Protein AF-A0A8S0ZBP9-F1 (afdb_monomer)

Structure (mmCIF, N/CA/C/O backbone):
data_AF-A0A8S0ZBP9-F1
#
_entry.id   AF-A0A8S0ZBP9-F1
#
loop_
_atom_site.group_PDB
_atom_si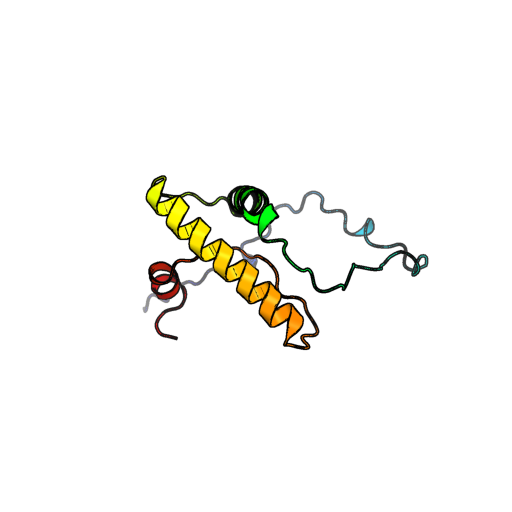te.id
_atom_site.type_symbol
_atom_site.label_atom_id
_atom_site.label_alt_id
_atom_site.label_comp_id
_atom_site.label_asym_id
_atom_site.label_entity_id
_atom_site.label_seq_id
_atom_site.pdbx_PDB_ins_code
_atom_site.Cartn_x
_atom_site.Cartn_y
_atom_site.Cartn_z
_atom_site.occupancy
_atom_site.B_iso_or_equiv
_atom_site.auth_seq_id
_atom_site.auth_comp_id
_atom_site.auth_asym_id
_atom_site.auth_atom_id
_atom_site.pdbx_PDB_model_num
ATOM 1 N N . MET A 1 1 ? 29.729 -7.187 34.197 1.00 35.47 1 MET A N 1
ATOM 2 C CA . MET A 1 1 ? 29.272 -8.089 33.119 1.00 35.47 1 MET A CA 1
ATOM 3 C C . MET A 1 1 ? 28.125 -7.381 32.412 1.00 35.47 1 MET A C 1
ATOM 5 O O . MET A 1 1 ? 27.096 -7.156 33.034 1.00 35.47 1 MET A O 1
ATOM 9 N N . GLN A 1 2 ? 28.375 -6.878 31.203 1.00 35.66 2 GLN A N 1
ATOM 10 C CA . GLN A 1 2 ? 27.464 -6.027 30.429 1.00 35.66 2 GLN A CA 1
ATOM 11 C C . GLN A 1 2 ? 26.447 -6.911 29.687 1.00 35.66 2 GLN A C 1
ATOM 13 O O . GLN A 1 2 ? 26.853 -7.873 29.039 1.00 35.66 2 GLN A O 1
ATOM 18 N N . LEU A 1 3 ? 25.153 -6.594 29.768 1.00 33.72 3 LEU A N 1
ATOM 19 C CA . LEU A 1 3 ? 24.116 -7.219 28.941 1.00 33.72 3 LEU A CA 1
ATOM 20 C C . LEU A 1 3 ? 24.163 -6.592 27.541 1.00 33.72 3 LEU A C 1
ATOM 22 O O . LEU A 1 3 ? 23.991 -5.381 27.405 1.00 33.72 3 LEU A O 1
ATOM 26 N N . ALA A 1 4 ? 24.426 -7.409 26.520 1.00 35.19 4 ALA A N 1
ATOM 27 C CA . ALA A 1 4 ? 24.406 -7.010 25.118 1.00 35.19 4 ALA A CA 1
ATOM 28 C C . ALA A 1 4 ? 23.084 -7.436 24.463 1.00 35.19 4 ALA A C 1
ATOM 30 O O . ALA A 1 4 ? 22.626 -8.566 24.620 1.00 35.19 4 ALA A O 1
ATOM 31 N N . SER A 1 5 ? 22.500 -6.480 23.745 1.00 47.38 5 SER A N 1
ATOM 32 C CA . SER A 1 5 ? 21.328 -6.581 22.877 1.00 47.38 5 SER A CA 1
ATOM 33 C C . SER A 1 5 ? 21.454 -7.739 21.877 1.00 47.38 5 SER A C 1
ATOM 35 O O . SER A 1 5 ? 22.423 -7.792 21.122 1.00 47.38 5 SER A O 1
ATOM 37 N N . GLY A 1 6 ? 20.490 -8.663 21.870 1.00 35.94 6 GLY A N 1
ATOM 38 C CA . GLY A 1 6 ? 20.448 -9.795 20.944 1.00 35.94 6 GLY A CA 1
ATOM 39 C C . GLY A 1 6 ? 19.503 -9.527 19.778 1.00 35.94 6 GLY A C 1
ATOM 40 O O . GLY A 1 6 ? 18.298 -9.727 19.901 1.00 35.94 6 GLY A O 1
ATOM 41 N N . TYR A 1 7 ? 20.054 -9.085 18.649 1.00 38.41 7 TYR A N 1
ATOM 42 C CA . TYR A 1 7 ? 19.399 -9.220 17.349 1.00 38.41 7 TYR A CA 1
ATOM 43 C C . TYR A 1 7 ? 19.300 -10.715 16.995 1.00 38.41 7 TYR A C 1
ATOM 45 O O . TYR A 1 7 ? 20.294 -11.433 17.105 1.00 38.41 7 TYR A O 1
ATOM 53 N N . LEU A 1 8 ? 18.116 -11.174 16.576 1.00 36.25 8 LEU A N 1
ATOM 54 C CA . LEU A 1 8 ? 17.904 -12.518 16.023 1.00 36.25 8 LEU A CA 1
ATOM 55 C C . LEU A 1 8 ? 18.697 -12.665 14.718 1.00 36.25 8 LEU A C 1
ATOM 57 O O . LEU A 1 8 ? 18.567 -11.835 13.815 1.00 36.25 8 LEU A O 1
ATOM 61 N N . LEU A 1 9 ? 19.521 -13.710 14.628 1.00 37.59 9 LEU A N 1
ATOM 62 C CA . LEU A 1 9 ? 20.286 -14.026 13.427 1.00 37.59 9 LEU A CA 1
ATOM 63 C C . LEU A 1 9 ? 19.433 -14.875 12.466 1.00 37.59 9 LEU A C 1
ATOM 65 O O . LEU A 1 9 ? 18.619 -15.682 12.913 1.00 37.59 9 LEU A O 1
ATOM 69 N N . PRO A 1 10 ? 19.647 -14.767 11.140 1.00 43.19 10 PRO A N 1
ATOM 70 C CA . PRO A 1 10 ? 18.905 -15.529 10.124 1.00 43.19 10 PRO A CA 1
ATOM 71 C C . PRO A 1 10 ? 18.973 -17.061 10.258 1.00 43.19 10 PRO A C 1
ATOM 73 O O . PRO A 1 10 ? 18.230 -17.771 9.586 1.00 43.19 10 PRO A O 1
ATOM 76 N N . SER A 1 11 ? 19.854 -17.585 11.111 1.00 44.12 11 SER A N 1
ATOM 77 C CA . SER A 1 11 ? 20.014 -19.016 11.379 1.00 44.12 11 SER A CA 1
ATOM 78 C C . SER A 1 11 ? 18.872 -19.638 12.184 1.00 44.12 11 SER A C 1
ATOM 80 O O . SER A 1 11 ? 18.753 -20.860 12.208 1.00 44.12 11 SER A O 1
ATOM 82 N N . ASP A 1 12 ? 18.017 -18.832 12.818 1.00 42.00 12 ASP A N 1
ATOM 83 C CA . ASP A 1 12 ? 16.948 -19.332 13.695 1.00 42.00 12 ASP A CA 1
ATOM 84 C C . ASP A 1 12 ? 15.684 -19.779 12.930 1.00 42.00 12 ASP A C 1
ATOM 86 O O . ASP A 1 12 ? 14.669 -20.131 13.530 1.00 42.00 12 ASP A O 1
ATOM 90 N N . LEU A 1 13 ? 15.744 -19.801 11.593 1.00 46.59 13 LEU A N 1
ATOM 91 C CA . LEU A 1 13 ? 14.611 -20.037 10.693 1.00 46.59 13 LEU A CA 1
ATOM 92 C C . LEU A 1 13 ? 14.667 -21.380 9.949 1.00 46.59 13 LEU A C 1
ATOM 94 O O . LEU A 1 13 ? 14.104 -21.503 8.864 1.00 46.59 13 LEU A O 1
ATOM 98 N N . HIS A 1 14 ? 15.323 -22.403 10.502 1.00 49.03 14 HIS A N 1
ATOM 99 C CA . HIS A 1 14 ? 15.310 -23.746 9.910 1.00 49.03 14 HIS A CA 1
ATOM 100 C C . HIS A 1 14 ? 15.037 -24.845 10.941 1.00 49.03 14 HIS A C 1
ATOM 102 O O . HIS A 1 14 ? 15.955 -25.405 11.539 1.00 49.03 14 HIS A O 1
ATOM 108 N N . LYS A 1 15 ? 13.755 -25.210 11.078 1.00 43.00 15 LYS A N 1
ATOM 109 C CA . LYS A 1 15 ? 13.333 -26.592 11.340 1.00 43.00 15 LYS A CA 1
ATOM 110 C C . LYS A 1 15 ? 12.111 -26.924 10.472 1.00 43.00 15 LYS A C 1
ATOM 112 O O . LYS A 1 15 ? 11.094 -26.248 10.562 1.00 43.00 15 LYS A O 1
ATOM 117 N N . ASP A 1 16 ? 12.304 -27.963 9.658 1.00 38.38 16 ASP A N 1
ATOM 118 C CA . ASP A 1 16 ? 11.440 -28.618 8.659 1.00 38.38 16 ASP A CA 1
ATOM 119 C C . ASP A 1 16 ? 11.067 -27.873 7.355 1.00 38.38 16 ASP A C 1
ATOM 121 O O . ASP A 1 16 ? 9.993 -27.279 7.246 1.00 38.38 16 ASP A O 1
ATOM 125 N N . PRO A 1 17 ? 11.906 -27.996 6.301 1.00 42.81 17 PRO A N 1
ATOM 126 C CA . PRO A 1 17 ? 11.550 -27.710 4.915 1.00 42.81 17 PRO A CA 1
ATOM 127 C C . PRO A 1 17 ? 10.919 -28.956 4.266 1.00 42.81 17 PRO A C 1
ATOM 129 O O . PRO A 1 17 ? 11.560 -29.704 3.531 1.00 42.81 17 PRO A O 1
ATOM 132 N N . GLY A 1 18 ? 9.645 -29.200 4.560 1.00 39.47 18 GLY A N 1
ATOM 133 C CA . GLY A 1 18 ? 8.838 -30.184 3.842 1.00 39.47 18 GLY A CA 1
ATOM 134 C C . GLY A 1 18 ? 8.158 -29.558 2.624 1.00 39.47 18 GLY A C 1
ATOM 135 O O . GLY A 1 18 ? 7.116 -28.931 2.780 1.00 39.47 18 GLY A O 1
ATOM 136 N N . ALA A 1 19 ? 8.733 -29.798 1.440 1.00 39.53 19 ALA A N 1
ATOM 137 C CA . ALA A 1 19 ? 8.152 -29.641 0.098 1.00 39.53 19 ALA A CA 1
ATOM 138 C C . ALA A 1 19 ? 7.980 -28.214 -0.468 1.00 39.53 19 ALA A C 1
ATOM 140 O O . ALA A 1 19 ? 6.867 -27.750 -0.706 1.00 39.53 19 ALA A O 1
ATOM 141 N N . TYR A 1 20 ? 9.093 -27.573 -0.829 1.00 41.44 20 TYR A N 1
ATOM 142 C CA . TYR A 1 20 ? 9.131 -26.872 -2.117 1.00 41.44 20 TYR A CA 1
ATOM 143 C C . TYR A 1 20 ? 10.037 -27.686 -3.033 1.00 41.44 20 TYR A C 1
ATOM 145 O O . TYR A 1 20 ? 11.234 -27.806 -2.774 1.00 41.44 20 TYR A O 1
ATOM 153 N N . ASP A 1 21 ? 9.435 -28.319 -4.034 1.00 39.84 21 ASP A N 1
ATOM 154 C CA . ASP A 1 21 ? 10.153 -29.059 -5.061 1.00 39.84 21 ASP A CA 1
ATOM 155 C C . ASP A 1 21 ? 10.862 -28.053 -5.978 1.00 39.84 21 ASP A C 1
ATOM 157 O O . ASP A 1 21 ? 10.232 -27.359 -6.775 1.00 39.84 21 ASP A O 1
ATOM 161 N N . TYR A 1 22 ? 12.172 -27.903 -5.786 1.00 42.97 22 TYR A N 1
ATOM 162 C CA . TYR A 1 22 ? 13.019 -27.027 -6.595 1.00 42.97 22 TYR A CA 1
ATOM 163 C C . TYR A 1 22 ? 13.425 -27.666 -7.940 1.00 42.97 22 TYR A C 1
ATOM 165 O O . TYR A 1 22 ? 14.150 -27.036 -8.706 1.00 42.97 22 TYR A O 1
ATOM 173 N N . GLU A 1 23 ? 12.969 -28.883 -8.252 1.00 38.78 23 GLU A N 1
ATOM 174 C CA . GLU A 1 23 ? 13.231 -29.556 -9.535 1.00 38.78 23 GLU A CA 1
ATOM 175 C C . GLU A 1 23 ? 12.093 -29.350 -10.555 1.00 38.78 23 GLU A C 1
ATOM 177 O O . GLU A 1 23 ? 12.249 -29.679 -11.728 1.00 38.78 23 GLU A O 1
ATOM 182 N N . ASP A 1 24 ? 10.983 -28.710 -10.164 1.00 43.28 24 ASP A N 1
ATOM 183 C CA . ASP A 1 24 ? 9.958 -28.220 -11.107 1.00 43.28 24 ASP A CA 1
ATOM 184 C C . ASP A 1 24 ? 10.408 -26.927 -11.834 1.00 43.28 24 ASP A C 1
ATOM 186 O O . ASP A 1 24 ? 9.720 -26.395 -12.711 1.00 43.28 24 ASP A O 1
ATOM 190 N N . PHE A 1 25 ? 11.600 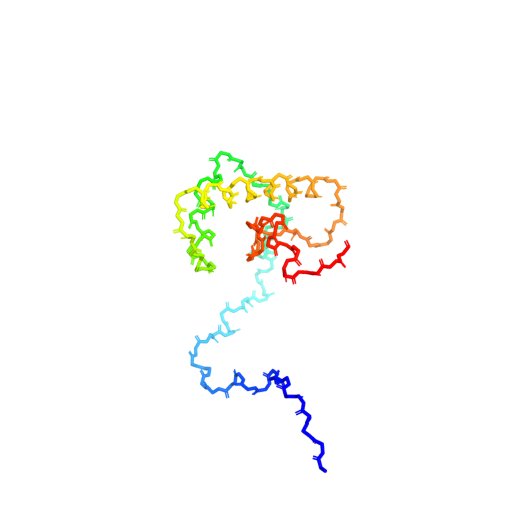-26.412 -11.501 1.00 44.06 25 PHE A N 1
ATOM 191 C CA . PHE A 1 25 ? 12.234 -25.309 -12.211 1.00 44.06 25 PHE A CA 1
ATOM 192 C C . PHE A 1 25 ? 12.976 -25.808 -13.459 1.00 44.06 25 PHE A C 1
ATOM 194 O O . PHE A 1 25 ? 14.125 -26.229 -13.412 1.00 44.06 25 PHE A O 1
ATOM 201 N N . VAL A 1 26 ? 12.316 -25.597 -14.599 1.00 43.34 26 VAL A N 1
ATOM 202 C CA . VAL A 1 26 ? 12.918 -25.299 -15.908 1.00 43.34 26 VAL A CA 1
ATOM 203 C C . VAL A 1 26 ? 13.725 -26.441 -16.541 1.00 43.34 26 VAL A C 1
ATOM 205 O O . VAL A 1 26 ? 14.929 -26.597 -16.352 1.00 43.34 26 VAL A O 1
ATOM 208 N N . ASN A 1 27 ? 13.077 -27.153 -17.466 1.00 40.94 27 ASN A N 1
ATOM 209 C CA . ASN A 1 27 ? 13.784 -27.865 -18.525 1.00 40.94 27 ASN A CA 1
ATOM 210 C C . ASN A 1 27 ? 14.537 -26.842 -19.398 1.00 40.94 27 ASN A C 1
ATOM 212 O O . ASN A 1 27 ? 13.962 -26.182 -20.261 1.00 40.94 27 ASN A O 1
ATOM 216 N N . ILE A 1 28 ? 15.840 -26.725 -19.155 1.00 45.28 28 ILE A N 1
ATOM 217 C CA . ILE A 1 28 ? 16.780 -25.751 -19.740 1.00 45.28 28 ILE A CA 1
ATOM 218 C C . ILE A 1 28 ? 16.937 -25.865 -21.271 1.00 45.28 28 ILE A C 1
ATOM 220 O O . ILE A 1 28 ? 17.645 -25.068 -21.881 1.00 45.28 28 ILE A O 1
ATOM 224 N N . ASN A 1 29 ? 16.275 -26.841 -21.902 1.00 49.50 29 ASN A N 1
ATOM 225 C CA . ASN A 1 29 ? 16.273 -27.035 -23.352 1.00 49.50 29 ASN A CA 1
ATOM 226 C C . ASN A 1 29 ? 15.000 -26.520 -24.047 1.00 49.50 29 ASN A C 1
ATOM 228 O O . ASN A 1 29 ? 14.939 -26.565 -25.273 1.00 49.50 29 ASN A O 1
ATOM 232 N N . ASP A 1 30 ? 14.016 -25.999 -23.306 1.00 50.12 30 ASP A N 1
ATOM 233 C CA . ASP A 1 30 ? 12.888 -25.243 -23.868 1.00 50.12 30 ASP A CA 1
ATOM 234 C C . ASP A 1 30 ? 13.042 -23.745 -23.563 1.00 50.12 30 ASP A C 1
ATOM 236 O O . ASP A 1 30 ? 12.226 -23.098 -22.905 1.00 50.12 30 ASP A O 1
ATOM 240 N N . ALA A 1 31 ? 14.137 -23.171 -24.064 1.00 46.50 31 ALA A N 1
ATOM 241 C CA . ALA A 1 31 ? 14.429 -21.739 -24.000 1.00 46.50 31 ALA A CA 1
ATOM 242 C C . ALA A 1 31 ? 13.458 -20.872 -24.837 1.00 46.50 31 ALA A C 1
ATOM 244 O O . ALA A 1 31 ? 13.741 -19.702 -25.081 1.00 46.50 31 ALA A O 1
ATOM 245 N N . SER A 1 32 ? 12.332 -21.432 -25.299 1.00 46.78 32 SER A N 1
ATOM 246 C CA . SER A 1 32 ? 11.297 -20.716 -26.048 1.00 46.78 32 SER A CA 1
ATOM 247 C C . SER A 1 32 ? 10.093 -20.292 -25.195 1.00 46.78 32 SER A C 1
ATOM 249 O O . SER A 1 32 ? 9.261 -19.534 -25.683 1.00 46.78 32 SER A O 1
ATOM 251 N N . ASN A 1 33 ? 10.021 -20.712 -23.920 1.00 48.66 33 ASN A N 1
ATOM 252 C CA . ASN A 1 33 ? 8.899 -20.404 -23.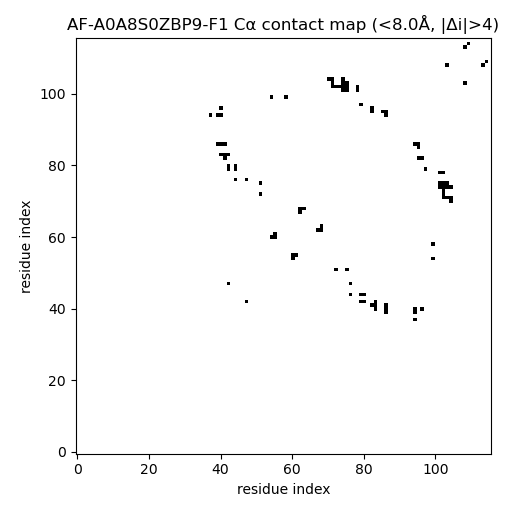017 1.00 48.66 33 ASN A CA 1
ATOM 253 C C . ASN A 1 33 ? 9.273 -19.708 -21.693 1.00 48.66 33 ASN A C 1
ATOM 255 O O . ASN A 1 33 ? 8.400 -19.501 -20.853 1.00 48.66 33 ASN A O 1
ATOM 259 N N . VAL A 1 34 ? 10.528 -19.284 -21.499 1.00 49.06 34 VAL A N 1
ATOM 260 C CA . VAL A 1 34 ? 10.910 -18.384 -20.387 1.00 49.06 34 VAL A CA 1
ATOM 261 C C . VAL A 1 34 ? 10.949 -16.940 -20.884 1.00 49.06 34 VAL A C 1
ATOM 263 O O . VAL A 1 34 ? 11.939 -16.230 -20.748 1.00 49.06 34 VAL A O 1
ATOM 266 N N . GLU A 1 35 ? 9.853 -16.482 -21.479 1.00 48.94 35 GLU A N 1
ATOM 267 C CA . GLU A 1 35 ? 9.543 -15.058 -21.411 1.00 48.94 35 GLU A CA 1
ATOM 268 C C . GLU A 1 35 ? 8.856 -14.844 -20.060 1.00 48.94 35 GLU A C 1
ATOM 270 O O . GLU A 1 35 ? 7.632 -14.758 -19.970 1.00 48.94 35 GLU A O 1
ATOM 275 N N . GLU A 1 36 ? 9.642 -14.795 -18.972 1.00 50.69 36 GLU A N 1
ATOM 276 C CA . GLU A 1 36 ? 9.200 -13.996 -17.830 1.00 50.69 36 GLU A CA 1
ATOM 277 C C . GLU A 1 36 ? 8.911 -12.627 -18.431 1.00 50.69 36 GLU A C 1
ATOM 279 O O . GLU A 1 36 ? 9.796 -12.010 -19.023 1.00 50.69 36 GLU A O 1
ATOM 284 N N . ASP A 1 37 ? 7.634 -12.257 -18.432 1.00 46.38 37 ASP A N 1
ATOM 285 C CA . ASP A 1 37 ? 7.114 -11.100 -19.134 1.00 46.38 37 ASP A CA 1
ATOM 286 C C . ASP A 1 37 ? 7.745 -9.837 -18.533 1.00 46.38 37 ASP A C 1
ATOM 288 O O . ASP A 1 37 ? 7.193 -9.177 -17.657 1.00 46.38 37 ASP A O 1
ATOM 292 N N . THR A 1 38 ? 8.950 -9.514 -18.998 1.00 47.12 38 THR A N 1
ATOM 293 C CA . THR A 1 38 ? 9.749 -8.344 -18.626 1.00 47.12 38 THR A CA 1
ATOM 294 C C . THR A 1 38 ? 9.101 -7.049 -19.118 1.00 47.12 38 THR A C 1
ATOM 296 O O . THR A 1 38 ? 9.680 -5.966 -18.981 1.00 47.12 38 THR A O 1
ATOM 299 N N . ARG A 1 39 ? 7.874 -7.106 -19.663 1.00 52.81 39 ARG A N 1
ATOM 300 C CA . ARG A 1 39 ? 7.079 -5.916 -19.934 1.00 52.81 39 ARG A CA 1
ATOM 301 C C . ARG A 1 39 ? 6.715 -5.270 -18.607 1.00 52.81 39 ARG A C 1
ATOM 303 O O . ARG A 1 39 ? 5.839 -5.718 -17.876 1.00 52.81 39 ARG A O 1
ATOM 310 N N . LYS A 1 40 ? 7.402 -4.159 -18.352 1.00 61.09 40 LYS A N 1
ATOM 311 C CA . LYS A 1 40 ? 7.089 -3.116 -17.373 1.00 61.09 40 LYS A CA 1
ATOM 312 C C . LYS A 1 40 ? 5.600 -3.101 -17.017 1.00 61.09 40 LYS A C 1
ATOM 314 O O . LYS A 1 40 ? 4.755 -2.692 -17.820 1.00 61.09 40 LYS A O 1
ATOM 319 N N . GLN A 1 41 ? 5.278 -3.632 -15.841 1.00 68.19 41 GLN A N 1
ATOM 320 C CA . GLN A 1 41 ? 3.900 -3.906 -15.467 1.00 68.19 41 GLN A CA 1
ATOM 321 C C . GLN A 1 41 ? 3.176 -2.595 -15.159 1.00 68.19 41 GLN A C 1
ATOM 323 O O . GLN A 1 41 ? 3.315 -2.017 -14.086 1.00 68.19 41 GLN A O 1
ATOM 328 N N . MET A 1 42 ? 2.343 -2.134 -16.092 1.00 81.88 42 MET A N 1
ATOM 329 C CA . MET A 1 42 ? 1.500 -0.964 -15.862 1.00 81.88 42 MET A CA 1
ATOM 330 C C . MET A 1 42 ? 0.228 -1.347 -15.105 1.00 81.88 42 MET A C 1
ATOM 332 O O . MET A 1 42 ? -0.628 -2.079 -15.608 1.00 81.88 42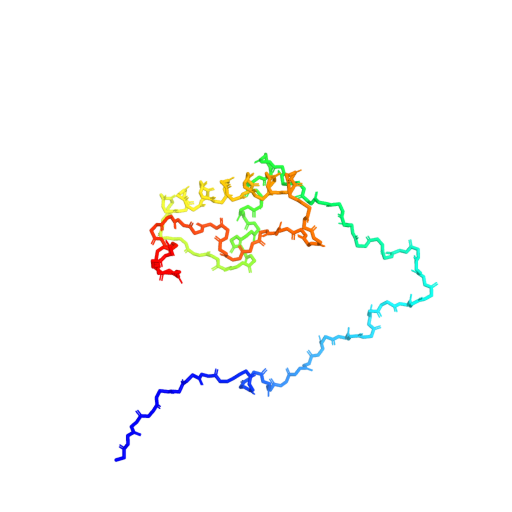 MET A O 1
ATOM 336 N N . TYR A 1 43 ? 0.053 -0.789 -13.910 1.00 89.88 43 TYR A N 1
ATOM 337 C CA . TYR A 1 43 ? -1.170 -0.952 -13.134 1.00 89.88 43 TYR A CA 1
ATOM 338 C C . TYR A 1 43 ? -2.303 -0.109 -13.718 1.00 89.88 43 TYR A C 1
ATOM 340 O O . TYR A 1 43 ? -2.226 1.119 -13.791 1.00 89.88 43 TYR A O 1
ATOM 348 N N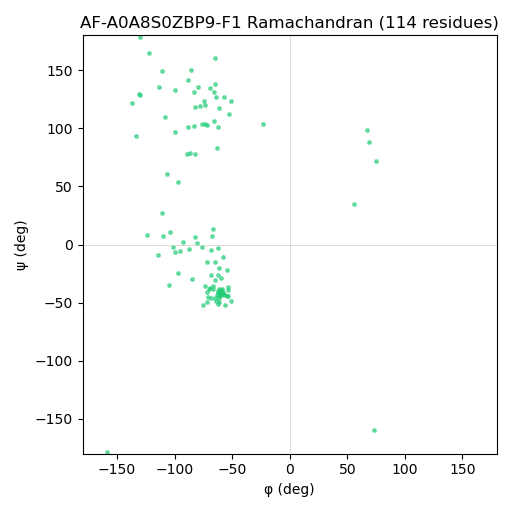 . LYS A 1 44 ? -3.410 -0.759 -14.059 1.00 92.88 44 LYS A N 1
ATOM 349 C CA . LYS A 1 44 ? -4.671 -0.099 -14.403 1.00 92.88 44 LYS A CA 1
ATOM 350 C C . LYS A 1 44 ? -5.326 0.464 -13.143 1.00 92.88 44 LYS A C 1
ATOM 352 O O . LYS A 1 44 ? -5.625 -0.280 -12.209 1.00 92.88 44 LYS A O 1
ATOM 357 N N . LEU A 1 45 ? -5.551 1.778 -13.086 1.00 92.69 45 LEU A N 1
ATOM 358 C CA . LEU A 1 45 ? -6.108 2.420 -11.885 1.00 92.69 45 LEU A CA 1
ATOM 359 C C . LEU A 1 45 ? -7.571 2.026 -11.645 1.00 92.69 45 LEU A C 1
ATOM 361 O O . LEU A 1 45 ? -8.024 2.000 -10.505 1.00 92.69 45 LEU A O 1
ATOM 365 N N . GLU A 1 46 ? -8.292 1.668 -12.702 1.00 94.62 46 GLU A N 1
ATOM 366 C CA . GLU A 1 46 ? -9.631 1.090 -12.653 1.00 94.62 46 GLU A CA 1
ATOM 367 C C . GLU A 1 46 ? -9.666 -0.268 -11.931 1.00 94.62 46 GLU A C 1
ATOM 369 O O . GLU A 1 46 ? -10.670 -0.613 -11.308 1.00 94.62 46 GLU A O 1
ATOM 374 N N . GLU A 1 47 ? -8.553 -1.009 -11.922 1.00 95.50 47 GLU A N 1
ATOM 375 C CA . GLU A 1 47 ? -8.421 -2.278 -11.200 1.00 95.50 47 GLU A CA 1
ATOM 376 C C . GLU A 1 47 ? -7.967 -2.093 -9.743 1.00 95.50 47 GLU A C 1
ATOM 378 O O . GLU A 1 47 ? -7.930 -3.060 -8.976 1.00 95.50 47 GLU A O 1
ATOM 383 N N . ALA A 1 48 ? -7.671 -0.861 -9.314 1.00 94.94 48 ALA A N 1
ATOM 384 C CA . ALA A 1 48 ? -7.170 -0.575 -7.972 1.00 94.94 48 ALA A CA 1
ATOM 385 C C . ALA A 1 48 ? -8.036 -1.133 -6.825 1.00 94.94 48 ALA A C 1
ATOM 387 O O . ALA A 1 48 ? -7.448 -1.622 -5.860 1.00 94.94 48 ALA A O 1
ATOM 388 N N . PRO A 1 49 ? -9.387 -1.162 -6.886 1.00 97.50 49 PRO A N 1
ATOM 389 C CA . PRO A 1 49 ? -10.184 -1.811 -5.843 1.00 97.50 49 PRO A CA 1
ATOM 390 C C . PRO A 1 49 ? -9.881 -3.310 -5.700 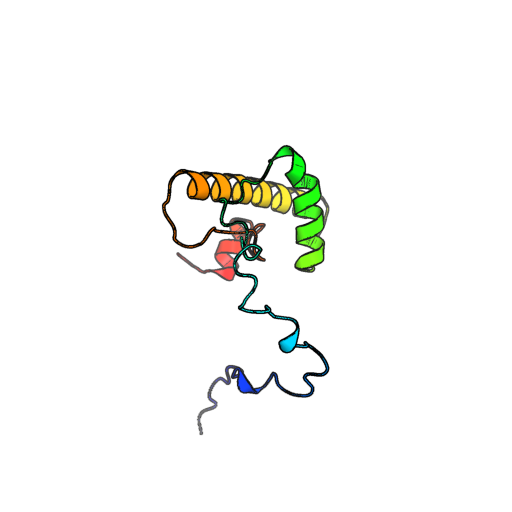1.00 97.50 49 PRO A C 1
ATOM 392 O O . PRO A 1 49 ? -9.797 -3.828 -4.583 1.00 97.50 49 PRO A O 1
ATOM 395 N N . LYS A 1 50 ? -9.690 -4.011 -6.826 1.00 97.81 50 LYS A N 1
ATOM 396 C CA . LYS A 1 50 ? -9.354 -5.442 -6.862 1.00 97.81 50 LYS A CA 1
ATOM 397 C C . LYS A 1 50 ? -7.923 -5.669 -6.376 1.00 97.81 50 LYS A C 1
ATOM 399 O O . LYS A 1 50 ? -7.707 -6.544 -5.540 1.00 97.81 50 LYS A O 1
ATOM 404 N N . LEU A 1 51 ? -6.977 -4.855 -6.847 1.00 97.12 51 LEU A N 1
ATOM 405 C CA . LEU A 1 51 ? -5.577 -4.901 -6.418 1.00 97.12 51 LEU A CA 1
ATOM 406 C C . LEU A 1 51 ? -5.441 -4.630 -4.919 1.00 97.12 51 LEU A C 1
ATOM 408 O O . LEU A 1 51 ? -4.736 -5.361 -4.237 1.00 97.12 51 LEU A O 1
ATOM 412 N N . PHE A 1 52 ? -6.172 -3.652 -4.382 1.00 97.69 52 PHE A N 1
ATOM 413 C CA . PHE A 1 52 ? -6.154 -3.348 -2.954 1.00 97.69 52 PHE A CA 1
ATOM 414 C C . PHE A 1 52 ? -6.758 -4.480 -2.118 1.00 97.69 52 PHE A C 1
ATOM 416 O O . PHE A 1 52 ? -6.227 -4.821 -1.067 1.00 97.69 52 PHE A O 1
ATOM 423 N N . LYS A 1 53 ? -7.833 -5.124 -2.596 1.00 97.88 53 LYS A N 1
ATOM 424 C CA . LYS A 1 53 ? -8.380 -6.322 -1.941 1.00 97.88 53 LYS A CA 1
ATOM 425 C C . LYS A 1 53 ? -7.359 -7.465 -1.912 1.00 97.88 53 LYS A C 1
ATOM 427 O O . LYS A 1 53 ? -7.206 -8.097 -0.873 1.00 97.88 53 LYS A O 1
ATOM 432 N N . LYS A 1 54 ? -6.664 -7.714 -3.028 1.00 97.19 54 LYS A N 1
ATOM 433 C CA . LYS A 1 54 ? -5.592 -8.717 -3.101 1.00 97.19 54 LYS A CA 1
ATOM 434 C C . LYS A 1 54 ? -4.450 -8.366 -2.143 1.00 97.19 54 LYS A C 1
ATOM 436 O O . LYS A 1 54 ? -4.102 -9.179 -1.306 1.00 97.19 54 LYS A O 1
ATOM 441 N N . PHE A 1 55 ? -3.969 -7.128 -2.187 1.00 97.38 55 PHE A N 1
ATOM 442 C CA . PHE A 1 55 ? -2.926 -6.597 -1.310 1.00 97.38 55 PHE A CA 1
ATOM 443 C C . PHE A 1 55 ? -3.243 -6.773 0.185 1.00 97.38 55 PHE A C 1
ATOM 445 O O . PHE A 1 55 ? -2.383 -7.207 0.948 1.00 97.38 55 PHE A O 1
ATOM 452 N N . ILE A 1 56 ? -4.482 -6.484 0.603 1.00 97.69 56 ILE A N 1
ATOM 453 C CA . ILE A 1 56 ? -4.921 -6.697 1.990 1.00 97.69 56 ILE A CA 1
ATOM 454 C C . ILE A 1 56 ? -4.767 -8.164 2.393 1.00 97.69 56 ILE A C 1
ATOM 456 O O . ILE A 1 56 ? -4.297 -8.445 3.493 1.00 97.69 56 ILE A O 1
ATOM 460 N N . ASN A 1 57 ? -5.159 -9.084 1.512 1.00 96.56 57 ASN A N 1
ATOM 461 C CA . ASN A 1 57 ? -5.094 -10.514 1.781 1.00 96.56 57 ASN A CA 1
ATOM 462 C C . ASN A 1 57 ? -3.648 -11.024 1.780 1.00 96.56 57 ASN A C 1
ATOM 464 O O . ASN A 1 57 ? -3.243 -11.670 2.741 1.00 96.56 57 ASN A O 1
ATOM 468 N N . ASP A 1 58 ? -2.875 -10.693 0.745 1.00 96.56 58 ASP A N 1
ATOM 469 C CA . ASP A 1 58 ? -1.498 -11.161 0.558 1.00 96.56 58 ASP A CA 1
ATOM 470 C C . ASP A 1 58 ? -0.586 -10.749 1.721 1.00 96.56 58 ASP A C 1
ATOM 472 O O . ASP A 1 58 ? 0.249 -11.532 2.164 1.00 96.56 58 ASP A O 1
ATOM 476 N N . TYR A 1 59 ? -0.760 -9.528 2.237 1.00 96.31 59 TYR A N 1
ATOM 477 C CA . TYR A 1 59 ? 0.059 -8.985 3.325 1.00 96.31 59 TYR A CA 1
ATOM 478 C C . TYR A 1 59 ? -0.652 -8.968 4.683 1.00 96.31 59 TYR A C 1
ATOM 480 O O . TYR A 1 59 ? -0.166 -8.333 5.620 1.00 96.31 59 TYR A O 1
ATOM 488 N N . GLY A 1 60 ? -1.814 -9.620 4.799 1.00 96.62 60 GLY A N 1
ATOM 489 C CA . GLY A 1 60 ? -2.561 -9.728 6.055 1.00 96.62 60 GLY A CA 1
ATOM 490 C C . GLY A 1 60 ? -2.903 -8.381 6.704 1.00 96.62 60 GLY A C 1
ATOM 491 O O . GLY A 1 60 ? -2.890 -8.266 7.933 1.00 96.62 60 GLY A O 1
ATOM 492 N N . LYS A 1 61 ? -3.178 -7.347 5.900 1.00 95.44 61 LYS A N 1
ATOM 493 C CA . LYS A 1 61 ? -3.425 -5.985 6.389 1.00 95.44 61 LYS A CA 1
ATOM 494 C C . LYS A 1 61 ? -4.694 -5.924 7.231 1.00 95.44 61 LYS A C 1
ATOM 496 O O . LYS A 1 61 ? -5.733 -6.481 6.878 1.00 95.44 61 LYS A O 1
ATOM 501 N N . LYS A 1 62 ? -4.619 -5.188 8.337 1.00 96.00 62 LYS A N 1
ATOM 502 C CA . LYS A 1 62 ? -5.745 -4.919 9.234 1.00 96.00 62 LYS A CA 1
ATOM 503 C C . LYS A 1 62 ? -5.805 -3.424 9.489 1.00 96.00 62 LYS A C 1
ATOM 505 O O . LYS A 1 62 ? -4.805 -2.834 9.878 1.00 96.00 62 LYS A O 1
ATOM 510 N N . TYR A 1 63 ? -6.979 -2.842 9.284 1.00 96.25 63 TYR A N 1
ATOM 511 C CA . TYR A 1 63 ? -7.224 -1.417 9.498 1.00 96.25 63 TYR A CA 1
ATOM 512 C C . TYR A 1 63 ? -8.145 -1.227 10.690 1.00 96.25 63 TYR A C 1
ATOM 514 O O . TYR A 1 63 ? -9.004 -2.073 10.953 1.00 96.25 63 TYR A O 1
ATOM 522 N N . LYS A 1 64 ? -7.981 -0.107 11.392 1.00 96.25 64 LYS A N 1
ATOM 523 C CA . LYS A 1 64 ? -8.739 0.180 12.613 1.00 96.25 64 LYS A CA 1
ATOM 524 C C . LYS A 1 64 ? -10.240 0.290 12.349 1.00 96.25 64 LYS A C 1
ATOM 526 O O . LYS A 1 64 ? -11.049 -0.208 13.126 1.00 96.25 64 LYS A O 1
ATOM 531 N N . ASP A 1 65 ? -10.601 0.979 11.272 1.00 94.31 65 ASP A N 1
ATOM 532 C CA . ASP A 1 65 ? -11.978 1.245 10.874 1.00 94.31 65 ASP A CA 1
ATOM 533 C C . ASP A 1 65 ? -12.068 1.586 9.372 1.00 94.31 65 ASP A C 1
ATOM 535 O O . ASP A 1 65 ? -11.077 1.587 8.636 1.00 94.31 65 ASP A O 1
ATOM 539 N N . ASN A 1 66 ? -13.278 1.882 8.893 1.00 95.75 66 ASN A N 1
ATOM 540 C CA . ASN A 1 66 ? -13.509 2.225 7.488 1.00 95.75 66 ASN A CA 1
ATOM 541 C C . ASN A 1 66 ? -12.832 3.536 7.057 1.00 95.75 66 ASN A C 1
ATOM 543 O O . ASN A 1 66 ? -12.455 3.670 5.891 1.00 95.75 66 ASN A O 1
ATOM 547 N N . LYS A 1 67 ? -12.679 4.506 7.967 1.00 96.19 67 LYS A N 1
ATOM 548 C CA . LYS A 1 67 ? -12.026 5.788 7.672 1.00 96.19 67 LYS A CA 1
ATOM 549 C C . LYS A 1 67 ? -10.522 5.586 7.515 1.00 96.19 67 LYS A C 1
ATOM 551 O O . LYS A 1 67 ? -9.927 6.157 6.605 1.00 96.19 67 LYS A O 1
ATOM 556 N N . ASP A 1 68 ? -9.936 4.753 8.361 1.00 96.00 68 ASP A N 1
ATOM 557 C CA . ASP A 1 68 ? -8.543 4.329 8.291 1.00 96.00 68 ASP A CA 1
ATOM 558 C C . ASP A 1 68 ? -8.259 3.561 6.993 1.00 96.00 68 ASP A C 1
ATOM 560 O O . ASP A 1 68 ? -7.434 3.976 6.177 1.00 96.00 68 ASP A O 1
ATOM 564 N N . ARG A 1 69 ? -9.077 2.545 6.693 1.00 96.81 69 ARG A N 1
ATOM 565 C CA . ARG A 1 69 ? -9.012 1.803 5.425 1.00 96.81 69 ARG A CA 1
ATOM 566 C C . ARG A 1 69 ? -9.093 2.720 4.199 1.00 96.81 69 ARG A C 1
ATOM 568 O O . ARG A 1 69 ? -8.396 2.492 3.212 1.00 96.81 69 ARG A O 1
ATOM 575 N N . ALA A 1 70 ? -9.932 3.759 4.236 1.00 96.62 70 ALA A N 1
ATOM 576 C CA . ALA A 1 70 ? -10.039 4.726 3.144 1.00 96.62 70 ALA A CA 1
ATOM 577 C C . ALA A 1 70 ? -8.766 5.576 2.968 1.00 96.62 70 ALA A C 1
ATOM 579 O O . ALA A 1 70 ? -8.394 5.880 1.830 1.00 96.62 70 ALA A O 1
ATOM 580 N N . LYS A 1 71 ? -8.068 5.933 4.058 1.00 96.69 71 LYS A N 1
ATOM 581 C CA . LYS A 1 71 ? -6.765 6.617 3.984 1.00 96.69 71 LYS A CA 1
ATOM 582 C C . LYS A 1 71 ? -5.717 5.724 3.323 1.00 96.69 71 LYS A C 1
ATOM 584 O O . LYS A 1 71 ? -5.075 6.166 2.372 1.00 96.69 71 LYS A O 1
ATOM 589 N N . HIS A 1 72 ? -5.606 4.471 3.760 1.00 97.75 72 HIS A N 1
ATOM 590 C CA . HIS A 1 72 ? -4.688 3.494 3.170 1.00 97.75 72 HIS A CA 1
ATOM 591 C C . HIS A 1 72 ? -4.982 3.235 1.696 1.00 97.75 72 HIS A C 1
ATOM 593 O O . HIS A 1 72 ? -4.068 3.256 0.875 1.00 97.75 72 HIS A O 1
ATO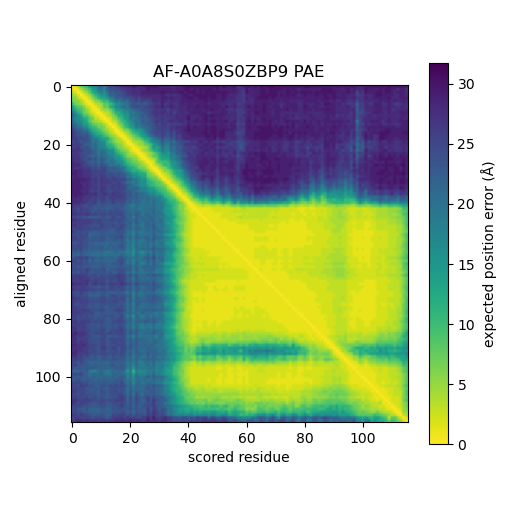M 599 N N . TYR A 1 73 ? -6.258 3.101 1.323 1.00 97.81 73 TYR A N 1
ATOM 600 C CA . TYR A 1 73 ? -6.640 2.954 -0.080 1.00 97.81 73 TYR A CA 1
ATOM 601 C C . TYR A 1 73 ? -6.208 4.158 -0.930 1.00 97.81 73 TYR A C 1
ATOM 603 O O . TYR A 1 73 ? -5.696 3.998 -2.039 1.00 97.81 73 TYR A O 1
ATOM 611 N N . LYS A 1 74 ? -6.365 5.381 -0.404 1.00 96.81 74 LYS A N 1
ATOM 612 C CA . LYS A 1 74 ? -5.896 6.592 -1.087 1.00 96.81 74 LYS A CA 1
ATOM 613 C C . LYS A 1 74 ? -4.378 6.580 -1.262 1.00 96.81 74 LYS A C 1
ATOM 615 O O . LYS A 1 74 ? -3.911 6.953 -2.335 1.00 96.81 74 LYS A O 1
ATOM 620 N N . THR A 1 75 ? -3.620 6.158 -0.252 1.00 96.50 75 THR A N 1
ATOM 621 C CA . THR A 1 75 ? -2.159 6.041 -0.360 1.00 96.50 75 THR A CA 1
ATOM 622 C C . THR A 1 75 ? -1.760 4.977 -1.378 1.00 96.50 75 THR A C 1
ATOM 624 O O . THR A 1 75 ? -0.963 5.265 -2.265 1.00 96.50 75 THR A O 1
ATOM 627 N N . PHE A 1 76 ? -2.394 3.807 -1.335 1.00 96.94 76 PHE A N 1
ATOM 628 C CA . PHE A 1 76 ? -2.186 2.727 -2.296 1.00 96.94 76 PHE A CA 1
ATOM 629 C C . PHE A 1 76 ? -2.385 3.193 -3.746 1.00 96.94 76 PHE A C 1
ATOM 631 O O . PHE A 1 76 ? -1.537 2.949 -4.600 1.00 96.94 76 PHE A O 1
ATOM 638 N N . LEU A 1 77 ? -3.443 3.965 -4.021 1.00 96.88 77 LEU A N 1
ATOM 639 C CA . LEU A 1 77 ? -3.665 4.579 -5.337 1.00 96.88 77 LEU A CA 1
ATOM 640 C C . LEU A 1 77 ? -2.526 5.511 -5.776 1.00 96.88 77 LEU A C 1
ATOM 642 O O . LEU A 1 77 ? -2.194 5.551 -6.961 1.00 96.88 77 LEU A O 1
ATOM 646 N N . GLN A 1 78 ? -1.946 6.285 -4.854 1.00 94.88 78 GLN A N 1
ATOM 647 C CA . GLN A 1 78 ? -0.797 7.140 -5.172 1.00 94.88 78 GLN A CA 1
ATOM 648 C C . GLN A 1 78 ? 0.451 6.306 -5.464 1.00 94.88 78 GLN A C 1
ATOM 650 O O . GLN A 1 78 ? 1.185 6.632 -6.394 1.00 94.88 78 GLN A O 1
ATOM 655 N N . THR A 1 79 ? 0.646 5.200 -4.746 1.00 94.56 79 THR A N 1
ATOM 656 C CA . THR A 1 79 ? 1.729 4.251 -5.017 1.00 94.56 79 THR A CA 1
ATOM 657 C C . THR A 1 79 ? 1.601 3.646 -6.412 1.00 94.56 79 THR A C 1
ATOM 659 O O . THR A 1 79 ? 2.572 3.684 -7.157 1.00 94.56 79 THR A O 1
ATOM 662 N N . LEU A 1 80 ? 0.413 3.191 -6.835 1.00 94.69 80 LEU A N 1
ATOM 663 C CA . LEU A 1 80 ? 0.217 2.671 -8.201 1.00 94.69 80 LEU A CA 1
ATOM 664 C C . LEU A 1 80 ? 0.571 3.711 -9.274 1.00 94.69 80 LEU A C 1
ATOM 666 O O . LEU A 1 80 ? 1.241 3.400 -10.255 1.00 94.69 80 LEU A O 1
ATOM 670 N N . LYS A 1 81 ? 0.163 4.972 -9.073 1.00 93.62 81 LYS A N 1
ATOM 671 C CA . LYS A 1 81 ? 0.522 6.075 -9.979 1.00 93.62 81 LYS A CA 1
ATOM 672 C C . LYS A 1 81 ? 2.027 6.316 -10.022 1.00 93.62 81 LYS A C 1
ATOM 674 O O . LYS A 1 81 ? 2.561 6.605 -11.090 1.00 93.62 81 LYS A O 1
ATOM 679 N N . HIS A 1 82 ? 2.690 6.231 -8.874 1.00 90.62 82 HIS A N 1
ATOM 680 C CA . HIS A 1 82 ? 4.127 6.425 -8.764 1.00 90.62 82 HIS A CA 1
ATOM 681 C C . HIS A 1 82 ? 4.906 5.293 -9.436 1.00 90.62 82 HIS A C 1
ATOM 683 O O . HIS A 1 82 ? 5.783 5.586 -10.244 1.00 90.62 82 HIS A O 1
ATOM 689 N N . LEU A 1 83 ? 4.519 4.037 -9.189 1.00 88.44 83 LEU A N 1
ATOM 690 C CA . LEU A 1 83 ? 5.075 2.864 -9.863 1.00 8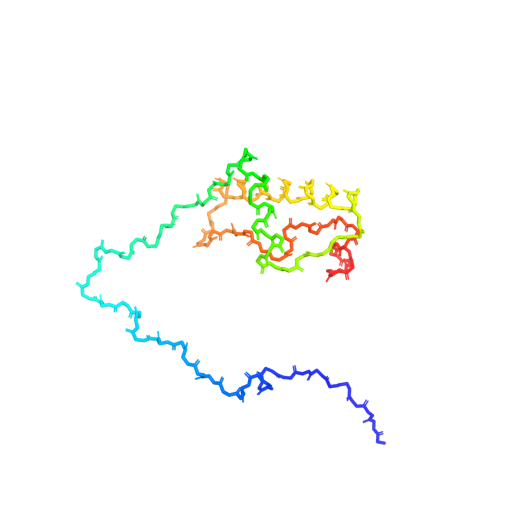8.44 83 LEU A CA 1
ATOM 691 C C . LEU A 1 83 ? 4.930 3.008 -11.378 1.00 88.44 83 LEU A C 1
ATOM 693 O O . LEU A 1 83 ? 5.938 3.034 -12.065 1.00 88.44 83 LEU A O 1
ATOM 697 N N . ASN A 1 84 ? 3.727 3.297 -11.890 1.00 89.06 84 ASN A N 1
ATOM 698 C CA . ASN A 1 84 ? 3.504 3.543 -13.323 1.00 89.06 84 ASN A CA 1
ATOM 699 C C . ASN A 1 84 ? 4.314 4.719 -13.896 1.00 89.06 84 ASN A C 1
ATOM 701 O O . ASN A 1 84 ? 4.558 4.784 -15.101 1.00 89.06 84 ASN A O 1
ATOM 705 N N . LYS A 1 85 ? 4.637 5.730 -13.082 1.00 87.75 85 LYS A N 1
ATOM 706 C CA . LYS A 1 85 ? 5.441 6.880 -13.512 1.00 87.75 85 LYS A CA 1
ATOM 707 C C . LYS A 1 85 ? 6.907 6.481 -13.634 1.00 87.75 85 LYS A C 1
ATOM 709 O O . LYS A 1 85 ? 7.489 6.683 -14.694 1.00 87.75 85 LYS A O 1
ATOM 714 N N . ILE A 1 86 ? 7.465 5.874 -12.590 1.00 84.44 86 ILE A N 1
ATOM 715 C CA . ILE A 1 86 ? 8.828 5.336 -12.603 1.00 84.44 86 ILE A CA 1
ATOM 716 C C . ILE A 1 86 ? 8.983 4.334 -13.745 1.00 84.44 86 ILE A C 1
ATOM 718 O O . ILE A 1 86 ? 9.926 4.411 -14.531 1.00 84.44 86 ILE A O 1
ATOM 722 N N . ASP A 1 87 ? 7.979 3.481 -13.908 1.00 81.94 87 ASP A N 1
ATOM 723 C CA . ASP A 1 87 ? 7.932 2.499 -14.969 1.00 81.94 87 ASP A CA 1
ATOM 724 C C . ASP A 1 87 ? 7.757 3.107 -16.365 1.00 81.94 87 ASP A C 1
ATOM 726 O O . ASP A 1 87 ? 7.864 2.409 -17.359 1.00 81.94 87 ASP A O 1
ATOM 730 N N . ARG A 1 88 ? 7.575 4.413 -16.523 1.00 81.50 88 ARG A N 1
ATOM 731 C CA . ARG A 1 88 ? 7.672 5.066 -17.839 1.00 81.50 88 ARG A CA 1
ATOM 732 C C . ARG A 1 88 ? 8.957 5.857 -18.000 1.00 81.50 88 ARG A C 1
ATOM 734 O O . ARG A 1 88 ? 9.490 5.912 -19.097 1.00 81.50 88 ARG A O 1
ATOM 741 N N . GLU A 1 89 ? 9.433 6.458 -16.919 1.00 81.12 89 GLU A N 1
ATOM 742 C CA . GLU A 1 89 ? 10.481 7.478 -16.966 1.00 81.12 89 GLU A CA 1
ATOM 743 C C . GLU A 1 89 ? 11.884 6.937 -16.691 1.00 81.12 89 GLU A C 1
ATOM 745 O O . GLU A 1 89 ? 12.854 7.553 -17.119 1.00 81.12 89 GLU A O 1
ATOM 750 N N . MET A 1 90 ? 12.012 5.815 -15.976 1.00 75.88 90 MET A N 1
ATOM 751 C CA . MET A 1 90 ? 13.312 5.295 -15.549 1.00 75.88 90 MET A CA 1
ATOM 752 C C . MET A 1 90 ? 13.647 3.964 -16.216 1.00 75.88 90 MET A C 1
ATOM 754 O O . MET A 1 90 ? 12.812 3.060 -16.278 1.00 75.88 90 MET A O 1
ATOM 758 N N . GLU A 1 91 ? 14.885 3.829 -16.681 1.00 70.69 91 GLU A N 1
ATOM 759 C CA . GLU A 1 91 ? 15.448 2.576 -17.188 1.00 70.69 91 GLU A CA 1
ATOM 760 C C . GLU A 1 91 ? 16.088 1.800 -16.033 1.00 70.69 91 GLU A C 1
ATOM 762 O O . GLU A 1 91 ? 17.300 1.813 -15.832 1.00 70.69 91 GLU A O 1
ATOM 767 N N . PHE A 1 92 ? 15.252 1.152 -15.223 1.00 68.19 92 PHE A N 1
ATOM 768 C CA . PHE A 1 92 ? 15.736 0.173 -14.257 1.00 68.19 92 PHE A CA 1
ATOM 769 C C . PHE A 1 92 ? 15.807 -1.209 -14.900 1.00 68.19 92 PHE A C 1
ATOM 771 O O . PHE A 1 92 ? 14.908 -1.596 -15.645 1.00 68.19 92 PHE A O 1
ATOM 778 N N . SER A 1 93 ? 16.843 -1.979 -14.555 1.00 68.19 93 SER A N 1
ATOM 779 C CA . SER A 1 93 ? 16.952 -3.398 -14.921 1.00 68.19 93 SER A CA 1
ATOM 780 C C . SER A 1 93 ? 15.871 -4.264 -14.268 1.00 68.19 93 SER A C 1
ATOM 782 O O . SER A 1 93 ? 15.672 -5.406 -14.666 1.00 68.19 93 SER A O 1
ATOM 784 N N . THR A 1 94 ? 15.186 -3.736 -13.250 1.00 66.50 94 THR A N 1
ATOM 785 C CA . THR A 1 94 ? 14.150 -4.432 -12.487 1.00 66.50 94 THR A CA 1
ATOM 786 C C . THR A 1 94 ? 12.915 -3.544 -12.380 1.00 66.50 94 THR A C 1
ATOM 788 O O . THR A 1 94 ? 13.017 -2.383 -11.982 1.00 66.50 94 THR A O 1
ATOM 791 N N . ALA A 1 95 ? 11.745 -4.090 -12.716 1.00 69.69 95 ALA A N 1
ATOM 792 C CA . ALA A 1 95 ? 10.472 -3.399 -12.536 1.00 69.69 95 ALA A CA 1
ATOM 793 C C . ALA A 1 95 ? 10.140 -3.261 -11.041 1.00 69.69 95 ALA A C 1
ATOM 795 O O . ALA A 1 95 ? 10.270 -4.221 -10.276 1.00 69.69 95 ALA A O 1
ATOM 796 N N . LEU A 1 96 ? 9.694 -2.076 -10.615 1.00 80.31 96 LEU A N 1
ATOM 797 C CA . LEU A 1 96 ? 9.222 -1.878 -9.245 1.00 80.31 96 LEU A CA 1
ATOM 798 C C . LEU A 1 96 ? 7.789 -2.405 -9.108 1.00 80.31 96 LEU A C 1
ATOM 800 O O . LEU A 1 96 ? 6.923 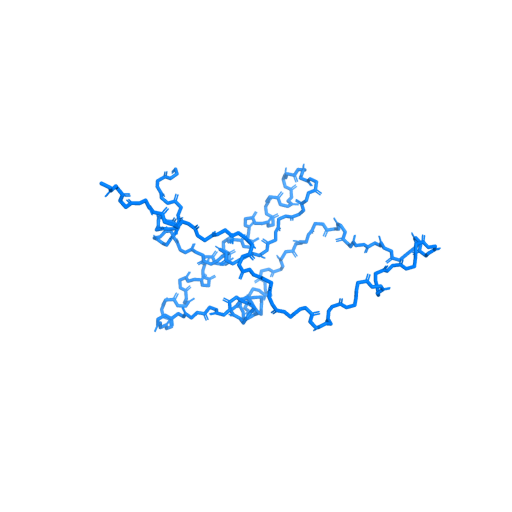-2.123 -9.932 1.00 80.31 96 LEU A O 1
ATOM 804 N N . GLN A 1 97 ? 7.511 -3.137 -8.030 1.00 88.50 97 GLN A N 1
ATOM 805 C CA . GLN A 1 97 ? 6.220 -3.800 -7.825 1.00 88.50 97 GLN A CA 1
ATOM 806 C C . GLN A 1 97 ? 5.524 -3.365 -6.530 1.00 88.50 97 GLN A C 1
ATOM 808 O O . GLN A 1 97 ? 6.134 -2.774 -5.634 1.00 88.50 97 GLN A O 1
ATOM 813 N N . ILE A 1 98 ? 4.224 -3.670 -6.425 1.00 92.94 98 ILE A N 1
ATOM 814 C CA . ILE A 1 98 ? 3.476 -3.559 -5.166 1.00 92.94 98 ILE A CA 1
ATOM 815 C C . ILE A 1 98 ? 4.172 -4.429 -4.113 1.00 92.94 98 ILE A C 1
ATOM 817 O O . ILE A 1 98 ? 4.374 -5.620 -4.319 1.00 92.94 98 ILE A O 1
ATOM 821 N N . ASN A 1 99 ? 4.494 -3.835 -2.968 1.00 91.94 99 ASN A N 1
ATOM 822 C CA . ASN A 1 99 ? 5.081 -4.524 -1.822 1.00 91.94 99 ASN A CA 1
ATOM 823 C C . ASN A 1 99 ? 4.303 -4.195 -0.542 1.00 91.94 99 ASN A C 1
ATOM 825 O O . ASN A 1 99 ? 3.386 -3.374 -0.570 1.00 91.94 99 ASN A O 1
ATOM 829 N N . ILE A 1 100 ? 4.696 -4.779 0.595 1.00 94.69 100 ILE A N 1
ATOM 830 C CA . ILE A 1 100 ? 4.028 -4.589 1.894 1.00 94.69 100 ILE A CA 1
ATOM 831 C C . ILE A 1 100 ? 3.890 -3.117 2.323 1.00 94.69 100 ILE A C 1
ATOM 833 O O . ILE A 1 100 ? 3.001 -2.796 3.106 1.00 94.69 100 ILE A O 1
ATOM 837 N N . PHE A 1 101 ? 4.711 -2.204 1.807 1.00 93.88 101 PHE A N 1
ATOM 838 C CA . PHE A 1 101 ? 4.685 -0.783 2.153 1.00 93.88 101 PHE A CA 1
ATOM 839 C C . PHE A 1 101 ? 3.812 0.068 1.222 1.00 93.88 101 PHE A C 1
ATOM 841 O O . PHE A 1 101 ? 3.722 1.283 1.401 1.00 93.88 101 PHE A O 1
ATOM 848 N N . ALA A 1 102 ? 3.144 -0.547 0.242 1.00 95.12 102 ALA A N 1
ATOM 849 C CA . ALA A 1 102 ? 2.419 0.168 -0.804 1.00 95.12 102 ALA A CA 1
ATOM 850 C C . ALA A 1 102 ? 1.267 1.051 -0.293 1.00 95.12 102 ALA A C 1
ATOM 852 O O . ALA A 1 102 ? 0.858 1.972 -0.999 1.00 95.12 102 ALA A O 1
ATOM 853 N N . ASP A 1 103 ? 0.749 0.807 0.912 1.00 96.88 103 ASP A N 1
ATOM 854 C CA . ASP A 1 103 ? -0.328 1.585 1.525 1.00 96.88 103 ASP A CA 1
ATOM 855 C C . ASP A 1 103 ? 0.102 2.442 2.724 1.00 96.88 103 ASP A C 1
ATOM 857 O O . ASP A 1 103 ? -0.776 3.037 3.352 1.00 96.88 103 ASP A O 1
ATOM 861 N N . LEU A 1 104 ? 1.405 2.544 3.030 1.00 93.69 104 LEU A N 1
ATOM 862 C CA . LEU A 1 104 ? 1.879 3.324 4.178 1.00 93.69 104 LEU A CA 1
ATOM 863 C C . LEU A 1 104 ? 1.502 4.796 4.041 1.00 93.69 104 LEU A C 1
ATOM 865 O O . LEU A 1 104 ? 1.980 5.499 3.142 1.00 93.69 104 LEU A O 1
ATOM 869 N N . THR A 1 105 ? 0.687 5.282 4.971 1.00 90.19 105 THR A N 1
ATOM 870 C CA . THR A 1 105 ? 0.353 6.701 5.083 1.00 90.19 105 THR A CA 1
ATOM 871 C C . THR A 1 105 ? 1.599 7.530 5.435 1.00 90.19 105 THR A C 1
ATOM 873 O O . THR A 1 105 ? 2.593 6.974 5.902 1.00 90.19 105 THR A O 1
ATOM 876 N N . PRO A 1 106 ? 1.597 8.860 5.207 1.00 83.62 106 PRO A N 1
ATOM 877 C CA . PRO A 1 106 ? 2.723 9.710 5.594 1.00 83.62 106 PRO A CA 1
ATOM 878 C C . PRO A 1 106 ? 3.133 9.507 7.057 1.00 83.62 106 PRO A C 1
ATOM 880 O O . PRO A 1 106 ? 4.301 9.239 7.314 1.00 83.62 106 PRO A O 1
ATOM 883 N N . ASP A 1 107 ? 2.160 9.526 7.971 1.00 84.50 107 ASP A N 1
ATOM 884 C CA . ASP A 1 107 ? 2.369 9.347 9.411 1.00 84.50 107 ASP A CA 1
ATOM 885 C C . ASP A 1 107 ? 3.059 8.010 9.730 1.00 84.50 107 ASP A C 1
ATOM 887 O O . ASP A 1 107 ? 4.008 7.964 10.509 1.00 84.50 107 ASP A O 1
ATOM 891 N N . GLU A 1 108 ? 2.647 6.920 9.079 1.00 85.38 108 GLU A N 1
ATOM 892 C CA . GLU A 1 108 ? 3.261 5.603 9.280 1.00 85.38 108 GLU A CA 1
ATOM 893 C C . GLU A 1 108 ? 4.641 5.491 8.640 1.00 85.38 108 GLU A C 1
ATOM 895 O O . GLU A 1 108 ? 5.523 4.853 9.208 1.00 85.38 108 GLU A O 1
ATOM 900 N N . ARG A 1 109 ? 4.869 6.124 7.482 1.00 81.88 109 ARG A N 1
ATOM 901 C CA . ARG A 1 109 ? 6.205 6.155 6.869 1.00 81.88 109 ARG A CA 1
ATOM 902 C C . ARG A 1 109 ? 7.228 6.768 7.814 1.00 81.88 109 ARG A C 1
ATOM 904 O O . ARG A 1 109 ? 8.319 6.219 7.927 1.00 81.88 109 ARG A O 1
ATOM 911 N N . TYR A 1 110 ? 6.862 7.832 8.528 1.00 79.88 110 TYR A N 1
ATOM 912 C CA . TYR A 1 110 ? 7.732 8.417 9.549 1.00 79.88 110 TYR A CA 1
ATOM 913 C C . TYR A 1 110 ? 8.047 7.431 10.681 1.00 79.88 110 TYR A C 1
ATOM 915 O O . TYR A 1 110 ? 9.180 7.385 11.152 1.00 79.88 110 TYR A O 1
ATOM 923 N N . LEU A 1 111 ? 7.076 6.610 11.094 1.00 80.19 111 LEU A N 1
ATOM 924 C CA . LEU A 1 111 ? 7.282 5.603 12.140 1.00 80.19 111 LEU A CA 1
ATOM 925 C C . LEU A 1 111 ? 8.185 4.447 11.686 1.00 80.19 111 LEU A C 1
ATOM 927 O O . LEU A 1 111 ? 8.992 3.969 12.477 1.00 80.19 111 LEU A O 1
ATOM 931 N N . TYR A 1 112 ? 8.062 3.999 10.433 1.00 73.62 112 TYR A N 1
ATOM 932 C CA . TYR A 1 112 ? 8.816 2.849 9.918 1.00 73.62 112 TYR A CA 1
ATOM 933 C C . TYR A 1 112 ? 10.212 3.195 9.393 1.00 73.62 112 TYR A C 1
ATOM 935 O O . TYR A 1 112 ? 11.094 2.342 9.432 1.00 73.62 112 TYR A O 1
ATOM 943 N N . LEU A 1 113 ? 10.410 4.410 8.879 1.00 71.31 113 LEU A N 1
ATOM 944 C CA . LEU A 1 113 ? 11.642 4.797 8.182 1.00 71.31 113 LEU A CA 1
ATOM 945 C C . LEU A 1 113 ? 12.442 5.886 8.915 1.00 71.31 113 LEU A C 1
ATOM 947 O O . LEU A 1 113 ? 13.585 6.141 8.547 1.00 71.31 113 LEU A O 1
ATOM 951 N N . GLY A 1 114 ? 11.882 6.498 9.966 1.00 71.94 114 GLY A N 1
ATOM 952 C CA . GLY A 1 114 ? 12.511 7.603 10.691 1.00 71.94 114 GLY A CA 1
ATOM 953 C C . GLY A 1 114 ? 12.501 8.926 9.911 1.00 71.94 114 GLY A C 1
ATOM 954 O O . GLY A 1 114 ? 11.689 9.127 9.007 1.00 71.94 114 GLY A O 1
ATOM 955 N N . TRP A 1 115 ? 13.394 9.851 10.289 1.00 53.50 115 TRP A N 1
ATOM 956 C CA . TRP A 1 115 ? 13.683 11.052 9.495 1.00 53.50 115 TRP A CA 1
ATOM 957 C C . TRP A 1 115 ? 14.569 10.647 8.310 1.00 53.50 115 TRP A C 1
ATOM 959 O O . TRP A 1 115 ? 15.760 10.400 8.500 1.00 53.50 115 TRP A O 1
ATOM 969 N N . LEU A 1 116 ? 13.977 10.562 7.117 1.00 49.22 116 LEU A N 1
ATOM 970 C CA . LEU A 1 116 ? 14.691 10.547 5.837 1.00 49.22 116 LEU A CA 1
ATOM 971 C C . LEU A 1 116 ? 14.713 11.953 5.236 1.00 49.22 116 LEU A C 1
ATOM 973 O O . LEU A 1 116 ? 13.667 12.640 5.331 1.00 49.22 116 LEU A O 1
#

Nearest PDB structures (foldseek):
  3f75-assembly1_P  TM=8.080E-01  e=5.460E-03  Toxoplasma gondii RH
  6u7d-assembly1_A  TM=8.613E-01  e=1.042E-02  Ananas comosus

Foldseek 3Di:
DDDDDDDDDPVVPDDDPDDDPPVVPDPPVPPVPPPPVQQQDQDDLVCLVVVVVVLCVVLVDDAPDPVRVVQLSVQLSVLSVVLNVCSVPPPDPDRDDDDNCSRQHPVRCCVPPPDD

Sequence (116 aa):
MQLASGYLLPSDLHKDPGAYDYEDFVNINDASNVEEDTRKQMYKLEEAPKLFKKFINDYGKKYKDNKDRAKHYKTFLQTLKHLNKIDREMEFSTALQINIFADLTPDERYLYLGWL

InterPro domains:
  IPR013201 Cathepsin propeptide inhibitor domain (I29) [PF08246] (52-108)
  IPR013201 Cathepsin propeptide inhibitor domain (I29) [SM00848] (52-109)
  IPR038765 Papain-like cysteine peptidase superfamily [SSF54001] (47-114)

Organism: Arctia plantaginis (NCBI:txid874455)

Secondary structure (DSSP, 8-state):
-PPPP-PPPGGGG-S------TTSS--TT-TTS-----S--PPPGGGHHHHHHHHHHHTT---SSHHHHHHHHHHHHHHHHHHHHHHHH---SS-----TTTT--HHHHHHHH---

Solvent-accessible surface area (backbone atoms only — not comparable to full-atom values): 7769 Å² total; per-residue (Å²): 137,83,89,75,88,80,78,86,61,86,79,81,77,77,83,82,92,83,78,80,75,76,79,80,63,67,72,83,85,56,81,85,72,74,70,72,75,79,67,66,76,72,69,57,75,90,47,40,71,59,52,49,55,47,50,33,61,80,64,66,62,81,64,93,45,73,69,51,43,51,52,30,52,54,33,29,54,50,41,48,54,48,44,43,45,47,65,70,75,53,93,62,98,62,80,78,73,92,53,91,67,40,36,57,41,73,75,51,42,43,73,76,65,46,94,123

pLDDT: mean 73.04, std 23.41, range [33.72, 97.88]

Mean predicted aligned error: 14.61 Å

Radius of gyration: 19.77 Å; Cα contacts (8 Å, |Δi|>4): 52; chains: 1; bounding box: 43×41×59 Å